Protein AF-A0A099NRC2-F1 (afdb_monomer_lite)

InterPro domains:
  IPR051383 Cytochrome c oxidase assembly protein COX19 [PTHR21107] (2-76)

Organism: Pichia kudriavzevii (NCBI:txid4909)

Sequence (79 aa):
MSANPGNSIKALRTTPPERGSFPLDHYGDCKEQMTKYMRCLKIVAKSYLKCRMDNDLMDKVDWRDLGLPTDEEEDRLKK

Structure (mmCIF, N/CA/C/O backbone):
data_AF-A0A099NRC2-F1
#
_entry.id   AF-A0A099NRC2-F1
#
loop_
_atom_site.group_PDB
_atom_site.id
_atom_site.type_symbol
_atom_site.label_atom_id
_atom_site.label_alt_id
_atom_site.label_comp_id
_atom_site.label_asym_id
_atom_site.label_entity_id
_atom_site.label_seq_id
_atom_site.pdbx_PDB_ins_code
_atom_site.Cartn_x
_atom_site.Cartn_y
_atom_site.Cartn_z
_atom_site.occupancy
_atom_site.B_iso_or_equiv
_atom_site.auth_seq_id
_atom_site.auth_comp_id
_atom_site.auth_asym_id
_atom_site.auth_atom_id
_atom_site.pdbx_PDB_model_num
ATOM 1 N N . MET A 1 1 ? -11.249 50.779 -29.450 1.00 50.44 1 MET A N 1
ATOM 2 C CA . MET A 1 1 ? -10.173 50.926 -30.454 1.00 50.44 1 MET A CA 1
ATOM 3 C C . MET A 1 1 ? -8.901 50.458 -29.754 1.00 50.44 1 MET A C 1
ATOM 5 O O . MET A 1 1 ? -8.555 51.064 -28.759 1.00 50.44 1 MET A O 1
ATOM 9 N N . SER A 1 2 ? -8.315 49.299 -30.026 1.00 44.84 2 SER A N 1
ATOM 10 C CA . SER A 1 2 ? -7.877 48.833 -31.339 1.00 44.84 2 SER A CA 1
ATOM 11 C C . SER A 1 2 ? -8.003 47.317 -31.454 1.00 44.84 2 SER A C 1
ATOM 13 O O . SER A 1 2 ? -7.606 46.576 -30.558 1.00 44.84 2 SER A O 1
ATOM 15 N N . ALA A 1 3 ? -8.563 46.877 -32.575 1.00 48.06 3 ALA A N 1
ATOM 16 C CA . ALA A 1 3 ? -8.481 45.502 -33.029 1.00 48.06 3 ALA A CA 1
ATOM 17 C C . ALA A 1 3 ? -7.044 45.205 -33.481 1.00 48.06 3 ALA A C 1
ATOM 19 O O . ALA A 1 3 ? -6.449 46.029 -34.171 1.00 48.06 3 ALA A O 1
ATOM 20 N N . ASN A 1 4 ? -6.525 44.021 -33.151 1.00 55.59 4 ASN A N 1
ATOM 21 C CA . ASN A 1 4 ? -5.457 43.401 -33.931 1.00 55.59 4 ASN A CA 1
ATOM 22 C C . ASN A 1 4 ? -5.989 42.076 -34.510 1.00 55.59 4 ASN A C 1
ATOM 24 O O . ASN A 1 4 ? -6.300 41.161 -33.744 1.00 55.59 4 ASN A O 1
ATOM 28 N N . PRO A 1 5 ? -6.158 41.986 -35.842 1.00 56.00 5 PRO A N 1
ATOM 29 C CA . PRO A 1 5 ? -6.676 40.817 -36.532 1.00 56.00 5 PRO A CA 1
ATOM 30 C C . PRO A 1 5 ? -5.526 39.842 -36.800 1.00 56.00 5 PRO A C 1
ATOM 32 O O . PRO A 1 5 ? -4.546 40.171 -37.459 1.00 56.00 5 PRO A O 1
ATOM 35 N N . GLY A 1 6 ? -5.638 38.629 -36.273 1.00 49.81 6 GLY A N 1
ATOM 36 C CA . GLY A 1 6 ? -4.599 37.610 -36.416 1.00 49.81 6 GLY A CA 1
ATOM 37 C C . GLY A 1 6 ? -5.070 36.252 -35.926 1.00 49.81 6 GLY A C 1
ATOM 38 O O . GLY A 1 6 ? -4.351 35.556 -35.219 1.00 49.81 6 GLY A O 1
ATOM 39 N N . ASN A 1 7 ? -6.314 35.908 -36.262 1.00 60.38 7 ASN A N 1
ATOM 40 C CA . ASN A 1 7 ? -6.909 34.601 -36.030 1.00 60.38 7 ASN A CA 1
ATOM 41 C C . ASN A 1 7 ? -6.220 33.548 -36.914 1.00 60.38 7 ASN A C 1
ATOM 43 O O . ASN A 1 7 ? -6.717 33.165 -37.966 1.00 60.38 7 ASN A O 1
ATOM 47 N N . SER A 1 8 ? -5.054 33.091 -36.474 1.00 56.59 8 SER A N 1
ATOM 48 C CA . SER A 1 8 ? -4.525 31.776 -36.803 1.00 56.59 8 SER A CA 1
ATOM 49 C C . SER A 1 8 ? -4.513 31.000 -35.495 1.00 56.59 8 SER A C 1
ATOM 51 O O . SER A 1 8 ? -3.475 30.870 -34.842 1.00 56.59 8 SER A O 1
ATOM 53 N N . ILE A 1 9 ? -5.668 30.441 -35.126 1.00 58.59 9 ILE A N 1
ATOM 54 C CA . ILE A 1 9 ? -5.706 29.223 -34.316 1.00 58.59 9 ILE A CA 1
ATOM 55 C C . ILE A 1 9 ? -5.061 28.131 -35.182 1.00 58.59 9 ILE A C 1
ATOM 57 O O . ILE A 1 9 ? -5.718 27.250 -35.727 1.00 58.59 9 ILE A O 1
ATOM 61 N N . LYS A 1 10 ? -3.729 28.172 -35.319 1.00 51.72 10 LYS A N 1
ATOM 62 C CA . LYS A 1 10 ? -2.989 26.923 -35.311 1.00 51.72 10 LYS A CA 1
ATOM 63 C C . LYS A 1 10 ? -3.340 26.382 -33.950 1.00 51.72 10 LYS A C 1
ATOM 65 O O . LYS A 1 10 ? -2.907 26.950 -32.950 1.00 51.72 10 LYS A O 1
ATOM 70 N N . ALA A 1 11 ? -4.209 25.376 -33.930 1.00 55.53 11 ALA A N 1
ATOM 71 C CA . ALA A 1 11 ? -4.305 24.468 -32.814 1.00 55.53 11 ALA A CA 1
ATOM 72 C C . ALA A 1 11 ? -2.862 24.232 -32.383 1.00 55.53 11 ALA A C 1
ATOM 74 O O . ALA A 1 11 ? -2.087 23.610 -33.117 1.00 55.53 11 ALA A O 1
ATOM 75 N N . LEU A 1 12 ? -2.463 24.865 -31.278 1.00 56.34 12 LEU A N 1
ATOM 76 C CA . LEU A 1 12 ? -1.193 24.603 -30.651 1.00 56.34 12 LEU A CA 1
ATOM 77 C C . LEU A 1 12 ? -1.433 23.205 -30.114 1.00 56.34 12 LEU A C 1
ATOM 79 O O . LEU A 1 12 ? -1.927 23.025 -29.006 1.00 56.34 12 LEU A O 1
ATOM 83 N N . ARG A 1 13 ? -1.261 22.214 -30.995 1.00 57.44 13 ARG A N 1
ATOM 84 C CA . ARG A 1 13 ? -1.136 20.822 -30.639 1.00 57.44 13 ARG A CA 1
ATOM 85 C C . ARG A 1 13 ? 0.021 20.888 -29.677 1.00 57.44 13 ARG A C 1
ATOM 87 O O . ARG A 1 13 ? 1.162 21.042 -30.104 1.00 57.44 13 ARG A O 1
ATOM 94 N N . THR A 1 14 ? -0.303 20.937 -28.393 1.00 56.59 14 THR A N 1
ATOM 95 C CA . THR A 1 14 ? 0.655 20.746 -27.333 1.00 56.59 14 THR A CA 1
ATOM 96 C C . THR A 1 14 ? 1.280 19.416 -27.703 1.00 56.59 14 THR A C 1
ATOM 98 O O . THR A 1 14 ? 0.631 18.375 -27.642 1.00 56.59 14 THR A O 1
ATOM 101 N N . THR A 1 15 ? 2.475 19.452 -28.291 1.00 59.97 15 THR A N 1
ATOM 102 C CA . THR A 1 15 ? 3.261 18.246 -28.484 1.00 59.97 15 THR A CA 1
ATOM 103 C C . THR A 1 15 ? 3.371 17.668 -27.083 1.00 59.97 15 THR A C 1
ATOM 105 O O . THR A 1 15 ? 3.846 18.387 -26.196 1.00 59.97 15 THR A O 1
ATOM 108 N N . PRO A 1 16 ? 2.812 16.471 -26.832 1.00 60.44 16 PRO A N 1
ATOM 109 C CA . PRO A 1 16 ? 2.824 15.891 -25.501 1.00 60.44 16 PRO A CA 1
ATOM 110 C C . PRO A 1 16 ? 4.254 15.934 -24.925 1.00 60.44 16 PRO A C 1
ATOM 112 O O . PRO A 1 16 ? 5.206 15.823 -25.698 1.00 60.44 16 PRO A O 1
ATOM 115 N N . PRO A 1 17 ? 4.412 16.200 -23.616 1.00 58.56 17 PRO A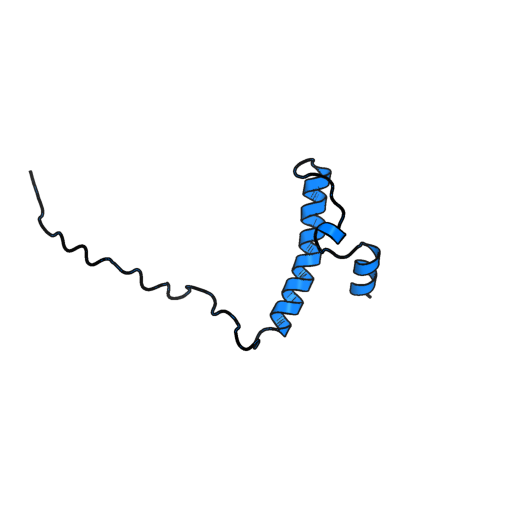 N 1
ATOM 116 C CA . PRO A 1 17 ? 5.579 16.912 -23.086 1.00 58.56 17 PRO A CA 1
ATOM 117 C C . PRO A 1 17 ? 6.921 16.191 -23.279 1.00 58.56 17 PRO A C 1
ATOM 119 O O . PRO A 1 17 ? 6.962 14.969 -23.353 1.00 58.56 17 PRO A O 1
ATOM 122 N N . GLU A 1 18 ? 8.039 16.926 -23.176 1.00 57.06 18 GLU A N 1
ATOM 123 C CA . GLU A 1 18 ? 9.401 16.354 -23.054 1.00 57.06 18 GLU A CA 1
ATOM 124 C C . GLU A 1 18 ? 9.586 15.421 -21.835 1.00 57.06 18 GLU A C 1
ATOM 126 O O . GLU A 1 18 ? 10.616 14.769 -21.682 1.00 57.06 18 GLU A O 1
ATOM 131 N N . ARG A 1 19 ? 8.578 15.332 -20.958 1.00 57.00 19 ARG A N 1
ATOM 132 C CA . ARG A 1 19 ? 8.453 14.343 -19.873 1.00 57.00 19 ARG A CA 1
ATOM 133 C C . ARG A 1 19 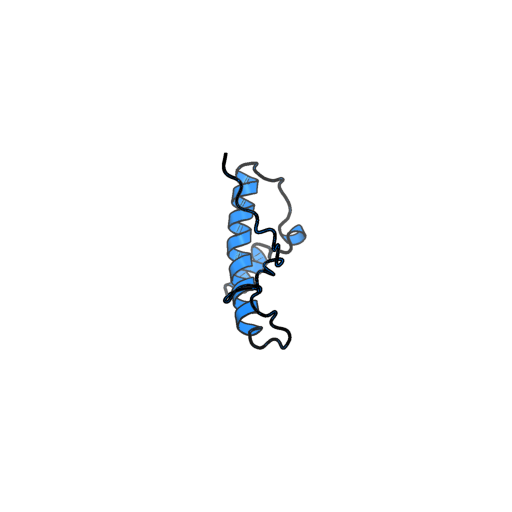? 7.033 13.757 -19.782 1.00 57.00 19 ARG A C 1
ATOM 135 O O . ARG A 1 19 ? 6.558 13.424 -18.700 1.00 57.00 19 ARG A O 1
ATOM 142 N N . GLY A 1 20 ? 6.319 13.723 -20.907 1.00 55.19 20 GLY A N 1
ATOM 143 C CA . GLY A 1 20 ? 4.933 13.278 -21.031 1.00 55.19 20 GLY A CA 1
ATOM 144 C C . GLY A 1 20 ? 4.806 11.784 -21.261 1.00 55.19 20 GLY A C 1
ATOM 145 O O . GLY A 1 20 ? 5.472 11.252 -22.138 1.00 55.19 20 GLY A O 1
ATOM 146 N N . SER A 1 21 ? 3.923 11.155 -20.473 1.00 62.25 21 SER A N 1
ATOM 147 C CA . SER A 1 21 ? 3.718 9.707 -20.340 1.00 62.25 21 SER A CA 1
ATOM 148 C C . SER A 1 21 ? 5.030 8.968 -20.119 1.00 62.25 21 SER A C 1
ATOM 150 O O . SER A 1 21 ? 5.761 8.707 -21.069 1.00 62.25 21 SER A O 1
ATOM 152 N N . PHE A 1 22 ? 5.318 8.605 -18.864 1.00 60.00 22 PHE A N 1
ATOM 153 C CA . PHE A 1 22 ? 6.291 7.545 -18.606 1.00 60.00 22 PHE A CA 1
ATOM 154 C C . PHE A 1 22 ? 5.961 6.415 -19.587 1.00 60.00 22 PHE A C 1
ATOM 156 O O . PHE A 1 22 ? 4.808 5.962 -19.563 1.00 60.00 22 PHE A O 1
ATOM 163 N N . PRO A 1 23 ? 6.869 6.057 -20.514 1.00 76.56 23 PRO A N 1
ATOM 164 C CA . PRO A 1 23 ? 6.591 4.998 -21.463 1.00 76.56 23 PRO A CA 1
ATOM 165 C C . PRO A 1 23 ? 6.104 3.802 -20.660 1.00 76.56 23 PRO A C 1
ATOM 167 O O . PRO A 1 23 ? 6.742 3.422 -19.675 1.00 76.56 23 PRO A O 1
ATOM 170 N N . LEU A 1 24 ? 4.925 3.285 -21.005 1.00 78.25 24 LEU A N 1
ATOM 171 C CA . LEU A 1 24 ? 4.447 2.067 -20.371 1.00 78.25 24 LEU A CA 1
ATOM 172 C C . LEU A 1 24 ? 5.530 1.007 -20.600 1.00 78.25 24 LEU A C 1
ATOM 174 O O . LEU A 1 24 ? 6.040 0.865 -21.712 1.00 78.25 24 LEU A O 1
ATOM 178 N N . ASP A 1 25 ? 5.921 0.307 -19.540 1.00 87.06 25 ASP A N 1
ATOM 179 C CA . ASP A 1 25 ? 6.932 -0.746 -19.616 1.00 87.06 25 ASP A CA 1
ATOM 180 C C . ASP A 1 25 ? 6.320 -1.989 -20.282 1.00 87.06 25 ASP A C 1
ATOM 182 O O . ASP A 1 25 ? 5.937 -2.954 -19.624 1.00 87.06 25 ASP A O 1
ATOM 186 N N . HIS A 1 26 ? 6.133 -1.918 -21.603 1.00 89.12 26 HIS A N 1
ATOM 187 C CA . HIS A 1 26 ? 5.460 -2.953 -22.392 1.00 89.12 26 HIS A CA 1
ATOM 188 C C . HIS A 1 26 ? 6.237 -4.274 -22.392 1.00 89.12 26 HIS A C 1
ATOM 190 O O . HIS A 1 26 ? 5.621 -5.340 -22.377 1.00 89.12 26 HIS A O 1
ATOM 196 N N . TYR A 1 27 ? 7.571 -4.207 -22.419 1.00 90.62 27 TYR A N 1
ATOM 197 C CA . TYR A 1 27 ? 8.442 -5.384 -22.465 1.00 90.62 27 TYR A CA 1
ATOM 198 C C . TYR A 1 27 ? 8.857 -5.878 -21.073 1.00 90.62 27 TYR A C 1
ATOM 200 O O . TYR A 1 27 ? 9.363 -6.992 -20.948 1.00 90.62 27 TYR A O 1
ATOM 208 N N . GLY A 1 28 ? 8.564 -5.112 -20.018 1.00 91.94 28 GLY A N 1
ATOM 209 C CA . GLY A 1 28 ? 8.826 -5.508 -18.640 1.00 91.94 28 GLY A CA 1
ATOM 210 C C . GLY A 1 28 ? 10.287 -5.345 -18.222 1.00 91.94 28 GLY A C 1
ATOM 211 O O . GLY A 1 28 ? 10.729 -6.057 -17.318 1.00 91.94 28 GLY A O 1
ATOM 212 N N . ASP A 1 29 ? 11.029 -4.429 -18.847 1.00 93.06 29 ASP A N 1
ATOM 213 C CA . ASP A 1 29 ? 12.445 -4.171 -18.559 1.00 93.06 29 A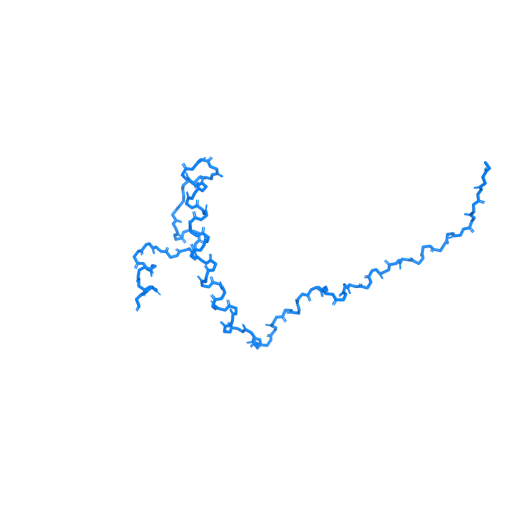SP A CA 1
ATOM 214 C C . ASP A 1 29 ? 12.650 -3.709 -17.104 1.00 93.06 29 ASP A C 1
ATOM 216 O O . ASP A 1 29 ? 13.677 -3.986 -16.485 1.00 93.06 29 ASP A O 1
ATOM 220 N N . CYS A 1 30 ? 11.644 -3.046 -16.524 1.00 91.75 30 CYS A N 1
ATOM 221 C CA . CYS A 1 30 ? 11.639 -2.546 -15.150 1.00 91.75 30 CYS A CA 1
ATOM 222 C C . CYS A 1 30 ? 10.764 -3.390 -14.207 1.00 91.75 30 CYS A C 1
ATOM 224 O O . CYS A 1 30 ? 10.444 -2.952 -13.095 1.00 91.75 30 CYS A O 1
ATOM 226 N N . LYS A 1 31 ? 10.349 -4.600 -14.608 1.00 93.19 31 LYS A N 1
ATOM 227 C CA . LYS A 1 31 ? 9.407 -5.435 -13.839 1.00 93.19 31 LYS A CA 1
ATOM 228 C C . LYS A 1 31 ? 9.897 -5.753 -12.424 1.00 93.19 31 LYS A C 1
ATOM 230 O O . LYS A 1 31 ? 9.094 -5.813 -11.487 1.00 93.19 31 LYS A O 1
ATOM 235 N N . GLU A 1 32 ? 11.201 -5.946 -12.238 1.00 95.12 32 GLU A N 1
ATOM 236 C CA . GLU A 1 32 ? 11.780 -6.232 -10.922 1.00 95.12 32 GLU A CA 1
ATOM 237 C C . GLU A 1 32 ? 11.643 -5.025 -9.980 1.00 95.12 32 GLU A C 1
ATOM 239 O O . GLU A 1 32 ? 11.172 -5.157 -8.846 1.00 95.12 32 GLU A O 1
ATOM 244 N N . GLN A 1 33 ? 11.994 -3.833 -10.463 1.00 94.38 33 GLN A N 1
ATOM 245 C CA . GLN A 1 33 ? 11.890 -2.574 -9.732 1.00 94.38 33 GLN A CA 1
ATOM 246 C C . GLN A 1 33 ? 10.425 -2.231 -9.460 1.00 94.38 33 GLN A C 1
ATOM 248 O O . GLN A 1 33 ? 10.090 -1.880 -8.330 1.00 94.38 33 GLN A O 1
ATOM 253 N N . MET A 1 34 ? 9.541 -2.422 -10.446 1.00 92.50 34 MET A N 1
ATOM 254 C CA . MET A 1 34 ? 8.092 -2.285 -10.281 1.00 92.50 34 MET A CA 1
ATOM 255 C C . MET A 1 34 ? 7.592 -3.187 -9.149 1.00 92.50 34 MET A C 1
ATOM 257 O O . MET A 1 34 ? 6.877 -2.733 -8.261 1.00 92.50 34 MET A O 1
ATOM 261 N N . THR A 1 35 ? 8.005 -4.456 -9.124 1.00 91.56 35 THR A N 1
ATOM 262 C CA . THR A 1 35 ? 7.577 -5.411 -8.091 1.00 91.56 35 THR A CA 1
ATOM 263 C C . THR A 1 35 ? 8.073 -5.003 -6.702 1.00 91.56 35 THR A C 1
ATOM 2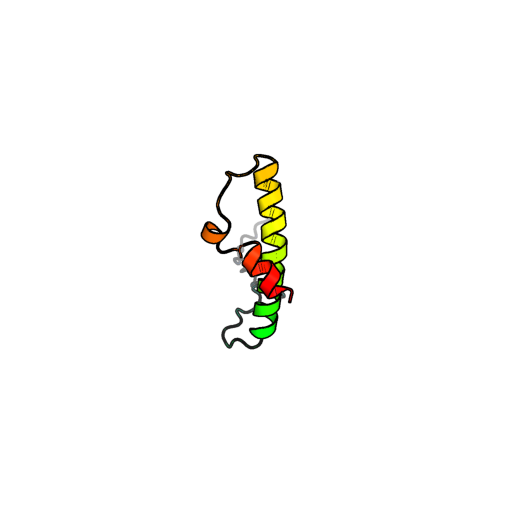65 O O . THR A 1 35 ? 7.306 -5.051 -5.736 1.00 91.56 35 THR A O 1
ATOM 268 N N . LYS A 1 36 ? 9.331 -4.555 -6.587 1.00 92.31 36 LYS A N 1
ATOM 269 C CA . LYS A 1 36 ? 9.893 -4.022 -5.333 1.00 92.31 36 LYS A CA 1
ATOM 270 C C . LYS A 1 36 ? 9.130 -2.783 -4.859 1.00 92.31 36 LYS A C 1
ATOM 272 O O . LYS A 1 36 ? 8.768 -2.700 -3.687 1.00 92.31 36 LYS A O 1
ATOM 277 N N . TYR A 1 37 ? 8.835 -1.859 -5.771 1.00 92.00 37 TYR A N 1
ATOM 278 C CA . TYR A 1 37 ? 8.079 -0.645 -5.479 1.00 92.00 37 TYR A CA 1
ATOM 279 C C . TYR A 1 37 ? 6.650 -0.954 -5.022 1.00 92.00 37 TYR A C 1
ATOM 281 O O . TYR A 1 37 ? 6.225 -0.484 -3.970 1.00 92.00 37 TYR A O 1
ATOM 289 N N . MET A 1 38 ? 5.935 -1.820 -5.742 1.00 89.12 38 MET A N 1
ATOM 290 C CA . MET A 1 38 ? 4.579 -2.232 -5.373 1.00 89.12 38 MET A CA 1
ATOM 291 C C . MET A 1 38 ? 4.546 -2.955 -4.023 1.00 89.12 38 MET A C 1
ATOM 293 O O . MET A 1 38 ? 3.616 -2.757 -3.244 1.00 89.12 38 MET A O 1
ATOM 297 N N . ARG A 1 39 ? 5.569 -3.758 -3.700 1.00 87.62 39 ARG A N 1
ATOM 298 C CA . ARG A 1 39 ? 5.703 -4.368 -2.369 1.00 87.62 39 ARG A CA 1
ATOM 299 C C . ARG A 1 39 ? 5.863 -3.306 -1.279 1.00 87.62 39 ARG A C 1
ATOM 301 O O . ARG A 1 39 ? 5.200 -3.404 -0.253 1.00 87.62 39 ARG A O 1
ATOM 308 N N . CYS A 1 40 ? 6.688 -2.286 -1.516 1.00 88.81 40 CYS A N 1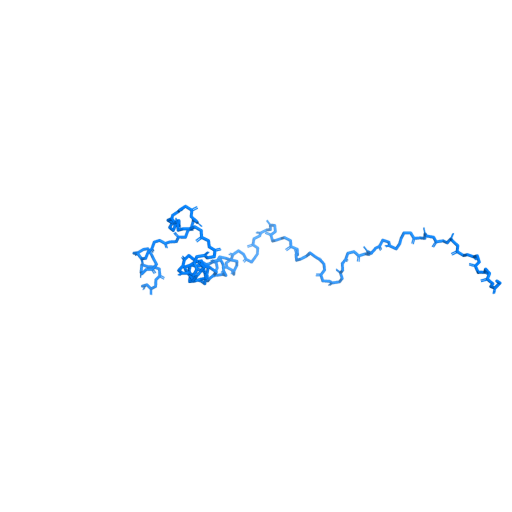
ATOM 309 C CA . CYS A 1 40 ? 6.854 -1.157 -0.600 1.00 88.81 40 CYS A CA 1
ATOM 310 C C . CYS A 1 40 ? 5.536 -0.391 -0.397 1.00 88.81 40 CYS A C 1
ATOM 312 O O . CYS A 1 40 ? 5.123 -0.150 0.738 1.00 88.81 40 CYS A O 1
ATOM 314 N N . LEU A 1 41 ? 4.821 -0.090 -1.486 1.00 89.50 41 LEU A N 1
ATOM 315 C CA . LEU A 1 41 ? 3.539 0.611 -1.422 1.00 89.50 41 LEU A CA 1
ATOM 316 C C . LEU A 1 41 ? 2.500 -0.126 -0.579 1.00 89.50 41 LEU A C 1
ATOM 318 O O . LEU A 1 41 ? 1.766 0.531 0.148 1.00 89.50 41 LEU A O 1
ATOM 322 N N . LYS A 1 42 ? 2.448 -1.464 -0.621 1.00 87.12 42 LYS A N 1
ATOM 323 C CA . LYS A 1 42 ? 1.508 -2.239 0.209 1.00 87.12 42 LYS A CA 1
ATOM 324 C C . LYS A 1 42 ? 1.708 -1.997 1.709 1.00 87.12 42 LYS A C 1
ATOM 326 O O . LYS A 1 42 ? 0.724 -1.902 2.435 1.00 87.12 42 LYS A O 1
ATOM 331 N N . ILE A 1 43 ? 2.957 -1.846 2.156 1.00 84.12 43 ILE A N 1
ATOM 332 C CA . ILE A 1 43 ? 3.289 -1.571 3.564 1.00 84.12 43 ILE A CA 1
ATOM 333 C C . ILE A 1 43 ? 2.769 -0.183 3.957 1.00 84.12 43 ILE A C 1
ATOM 335 O O . ILE A 1 43 ? 2.068 -0.023 4.956 1.00 84.12 43 ILE A O 1
ATOM 339 N N . VAL A 1 44 ? 3.062 0.826 3.132 1.00 87.81 44 VAL A N 1
ATOM 340 C CA . VAL A 1 44 ? 2.653 2.210 3.408 1.00 87.81 44 VAL A CA 1
ATOM 341 C C . VAL A 1 44 ? 1.132 2.357 3.325 1.00 87.81 44 VAL A C 1
ATOM 343 O O . VAL A 1 44 ? 0.524 2.954 4.214 1.00 87.81 44 VAL A O 1
ATOM 346 N N . ALA A 1 45 ? 0.504 1.757 2.311 1.00 92.50 45 ALA A N 1
ATOM 347 C CA . ALA A 1 45 ? -0.937 1.804 2.084 1.00 92.50 45 ALA A CA 1
ATOM 348 C C . ALA A 1 45 ? -1.723 1.262 3.279 1.00 92.50 45 ALA A C 1
ATOM 350 O O . ALA A 1 45 ? -2.703 1.880 3.686 1.00 92.50 45 ALA A O 1
ATOM 351 N N . LYS A 1 46 ? -1.270 0.161 3.888 1.00 91.69 46 LYS A N 1
ATOM 352 C CA . LYS A 1 46 ? -1.934 -0.416 5.060 1.00 91.69 46 LYS A CA 1
ATOM 353 C C . LYS A 1 46 ? -1.949 0.549 6.243 1.00 91.69 46 LYS A C 1
ATOM 355 O O . LYS A 1 46 ? -3.004 0.792 6.819 1.00 91.69 46 LYS A O 1
ATOM 360 N N . SER A 1 47 ? -0.807 1.167 6.557 1.00 91.88 47 SER A N 1
ATOM 361 C CA . SER A 1 47 ? -0.723 2.157 7.643 1.00 91.88 47 SER A CA 1
ATOM 362 C C . SER A 1 47 ? -1.583 3.400 7.376 1.00 91.88 47 SER A C 1
ATOM 364 O O . SER A 1 47 ? -2.270 3.892 8.271 1.00 91.88 47 SER A O 1
ATOM 366 N N . TYR A 1 48 ? -1.611 3.864 6.125 1.00 95.00 48 TYR A N 1
ATOM 367 C CA . TYR A 1 48 ? -2.414 5.005 5.703 1.00 95.00 48 TYR A CA 1
ATOM 368 C C . TYR A 1 48 ? -3.919 4.724 5.801 1.00 95.00 48 TYR A C 1
ATOM 370 O O . TYR A 1 48 ? -4.661 5.519 6.377 1.00 95.00 48 TYR A O 1
ATOM 378 N N . LEU A 1 49 ? -4.374 3.584 5.278 1.00 95.31 49 LEU A N 1
ATOM 379 C CA . LEU A 1 49 ? -5.786 3.204 5.320 1.00 95.31 49 LEU A CA 1
ATOM 380 C C . LEU A 1 49 ? -6.242 2.906 6.748 1.00 95.31 49 LEU A C 1
ATOM 382 O O . LEU A 1 49 ? -7.331 3.329 7.124 1.00 95.31 49 LEU A O 1
ATOM 386 N N . LYS A 1 50 ? -5.386 2.289 7.572 1.00 94.62 50 LYS A N 1
ATOM 387 C CA . LYS A 1 50 ? -5.650 2.118 9.006 1.00 94.62 50 LYS A CA 1
ATOM 388 C C . LYS A 1 50 ? -5.905 3.457 9.687 1.00 94.62 50 LYS A C 1
ATOM 390 O O . LYS A 1 50 ? -6.930 3.623 10.330 1.00 94.62 50 LYS A O 1
ATOM 395 N N . CYS A 1 51 ? -5.022 4.433 9.472 1.00 97.00 51 CYS A N 1
ATOM 396 C CA . CYS A 1 51 ? -5.186 5.777 10.018 1.00 97.00 51 CYS A CA 1
ATOM 397 C C . CYS A 1 51 ? -6.530 6.401 9.608 1.00 97.00 51 CYS A C 1
ATOM 399 O O . CYS A 1 51 ? -7.222 6.976 10.443 1.00 97.00 51 CYS A O 1
ATOM 401 N N . ARG A 1 52 ? -6.945 6.245 8.345 1.00 98.06 52 ARG A N 1
ATOM 402 C CA . ARG A 1 52 ? -8.250 6.746 7.889 1.00 98.06 52 ARG A CA 1
ATOM 403 C C . ARG A 1 52 ? -9.423 6.050 8.577 1.00 98.06 52 ARG A C 1
ATOM 405 O O . ARG A 1 52 ? -10.361 6.739 8.956 1.00 98.06 52 ARG A O 1
ATOM 412 N N . MET A 1 53 ? -9.360 4.732 8.749 1.00 96.88 53 MET A N 1
ATOM 413 C CA . MET A 1 53 ? -10.397 3.956 9.440 1.00 96.88 53 MET A CA 1
ATOM 414 C C . MET A 1 53 ? -10.470 4.271 10.940 1.00 96.88 53 MET A C 1
ATOM 416 O O . MET A 1 53 ? -11.555 4.286 11.511 1.00 96.88 53 MET A O 1
ATOM 420 N N . ASP A 1 54 ? -9.329 4.539 11.578 1.00 97.50 54 ASP A N 1
ATOM 421 C CA . ASP A 1 54 ? -9.249 4.870 13.006 1.00 97.50 54 ASP A CA 1
ATOM 422 C C . ASP A 1 54 ? -9.739 6.298 13.310 1.00 97.50 54 ASP A C 1
ATOM 424 O O . ASP A 1 54 ? -10.138 6.581 14.435 1.00 97.50 54 ASP A O 1
ATOM 428 N N . ASN A 1 55 ? -9.714 7.191 12.314 1.00 98.00 55 ASN A N 1
ATOM 429 C CA . ASN A 1 55 ? -10.181 8.580 12.420 1.00 98.00 55 ASN A CA 1
ATOM 430 C C . ASN A 1 55 ? -11.548 8.805 11.748 1.00 98.00 55 ASN A C 1
ATOM 432 O O . ASN A 1 55 ? -11.887 9.944 11.430 1.00 98.00 55 ASN A O 1
ATOM 436 N N . ASP A 1 56 ? -12.296 7.734 11.468 1.00 96.69 56 ASP A N 1
ATOM 437 C CA . ASP A 1 56 ? -13.624 7.786 10.839 1.00 96.69 56 ASP A CA 1
ATOM 438 C C . ASP A 1 56 ? -13.653 8.555 9.491 1.00 96.69 56 ASP A C 1
ATOM 440 O O . ASP A 1 56 ? -14.662 9.130 9.087 1.00 96.69 56 ASP A O 1
ATOM 444 N N . LEU A 1 57 ? -12.533 8.554 8.755 1.00 97.12 57 LEU A N 1
ATOM 445 C CA . LEU A 1 57 ? -12.396 9.131 7.405 1.00 97.12 57 LEU A CA 1
ATOM 446 C C . LEU A 1 57 ? -12.679 8.108 6.288 1.00 97.12 57 LEU A C 1
ATOM 448 O O . LEU A 1 57 ? -12.479 8.413 5.101 1.00 97.12 57 LEU A O 1
ATOM 452 N N . MET A 1 58 ? -13.028 6.876 6.671 1.00 94.31 58 MET A N 1
ATOM 453 C CA . MET A 1 58 ? -13.377 5.739 5.819 1.00 94.31 58 MET A CA 1
ATOM 454 C C . MET A 1 58 ? -14.049 4.641 6.660 1.00 94.31 58 MET A C 1
ATOM 456 O O . MET A 1 58 ? -13.682 4.457 7.820 1.00 94.31 58 MET A O 1
ATOM 460 N N . ASP A 1 59 ? -14.970 3.882 6.061 1.00 95.69 59 ASP A N 1
ATOM 461 C CA . ASP A 1 59 ? -15.564 2.701 6.694 1.00 95.69 59 ASP A CA 1
ATOM 462 C C . ASP A 1 59 ? -14.513 1.633 7.014 1.00 95.69 59 ASP A C 1
ATOM 464 O O . ASP A 1 59 ? -13.543 1.434 6.276 1.00 95.69 59 ASP A O 1
ATOM 468 N N . LYS A 1 60 ? -14.730 0.912 8.115 1.00 95.00 60 LYS A N 1
ATOM 469 C CA . LYS A 1 60 ? -13.868 -0.201 8.514 1.00 95.00 60 LYS A CA 1
ATOM 470 C C . LYS A 1 60 ? -14.107 -1.385 7.589 1.00 95.00 60 LYS A C 1
ATOM 472 O O . LYS A 1 60 ? -15.208 -1.927 7.546 1.00 95.00 60 LYS A O 1
ATOM 477 N N . VAL A 1 61 ? -13.063 -1.779 6.874 1.00 94.19 61 VAL A N 1
ATOM 478 C CA . VAL A 1 61 ? -13.079 -2.876 5.904 1.00 94.19 61 VAL A CA 1
ATOM 479 C C . VAL A 1 61 ? -11.926 -3.833 6.173 1.00 94.19 61 VAL A C 1
ATOM 481 O O . VAL A 1 61 ? -10.873 -3.433 6.677 1.00 94.19 61 VAL A O 1
ATOM 484 N N . ASP A 1 62 ? -12.118 -5.104 5.831 1.00 94.00 62 ASP A N 1
ATOM 485 C CA . ASP A 1 62 ? -11.085 -6.116 6.004 1.00 94.00 62 ASP A CA 1
ATOM 486 C C . ASP A 1 62 ? -9.926 -5.917 5.019 1.00 94.00 62 ASP A C 1
ATOM 488 O O . ASP A 1 62 ? -10.103 -5.571 3.848 1.00 94.00 62 ASP A O 1
ATOM 492 N N . TRP A 1 63 ? -8.702 -6.206 5.472 1.00 93.12 63 TRP A N 1
ATOM 493 C CA . TRP A 1 63 ? -7.496 -6.045 4.648 1.00 93.12 63 TR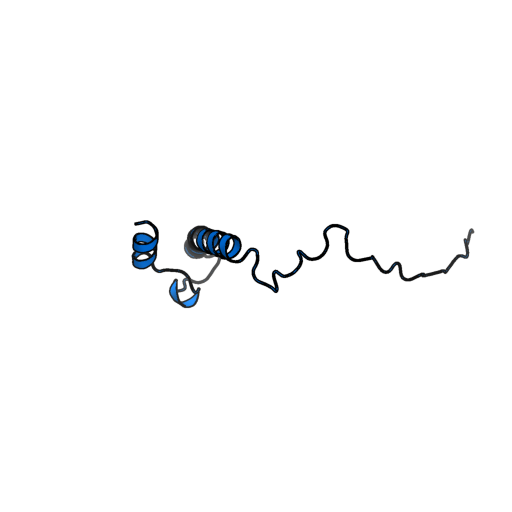P A CA 1
ATOM 494 C C . TRP A 1 63 ? -7.531 -6.863 3.354 1.00 93.12 63 TRP A C 1
ATOM 496 O O . TRP A 1 63 ? -6.986 -6.433 2.336 1.00 93.12 63 TRP A O 1
ATOM 506 N N . ARG A 1 64 ? -8.206 -8.017 3.380 1.00 91.19 64 ARG A N 1
ATOM 507 C CA . ARG A 1 64 ? -8.348 -8.913 2.226 1.00 91.19 64 ARG A CA 1
ATOM 508 C C . ARG A 1 64 ? -9.178 -8.288 1.108 1.00 91.19 64 ARG A C 1
ATOM 510 O O . ARG A 1 64 ? -8.794 -8.419 -0.052 1.00 91.19 64 ARG A O 1
ATOM 517 N N . ASP A 1 65 ? -10.236 -7.558 1.453 1.00 92.12 65 ASP A N 1
ATOM 518 C CA . ASP A 1 65 ? -11.104 -6.881 0.481 1.00 92.12 65 ASP A CA 1
ATOM 519 C C . ASP A 1 65 ? -10.374 -5.721 -0.207 1.00 92.12 65 ASP A C 1
ATOM 521 O O . ASP A 1 65 ? -10.624 -5.404 -1.368 1.00 92.12 65 ASP A O 1
ATOM 525 N N . LEU A 1 66 ? -9.395 -5.137 0.488 1.00 90.94 66 LEU A N 1
ATOM 526 C CA . LEU A 1 66 ? -8.484 -4.125 -0.046 1.00 90.94 66 LEU A CA 1
ATOM 527 C C . LEU A 1 66 ? -7.294 -4.716 -0.824 1.00 90.94 66 LEU A C 1
ATOM 529 O O . LEU A 1 66 ? -6.445 -3.967 -1.313 1.00 90.94 66 LEU A O 1
ATOM 533 N N . GLY A 1 67 ? -7.185 -6.046 -0.928 1.00 89.75 67 GLY A N 1
ATOM 534 C CA . GLY A 1 67 ? -6.051 -6.719 -1.569 1.00 89.75 67 GLY A CA 1
ATOM 535 C C . GLY A 1 67 ? -4.715 -6.518 -0.838 1.00 89.75 67 GLY A C 1
ATOM 536 O O . GLY A 1 67 ? -3.643 -6.620 -1.452 1.00 89.75 67 GLY A O 1
ATOM 537 N N . LEU A 1 68 ? -4.766 -6.207 0.461 1.00 90.94 68 LEU A N 1
ATOM 538 C CA . LEU A 1 68 ? -3.607 -6.004 1.327 1.00 90.94 68 LEU A CA 1
ATOM 539 C C . LEU A 1 68 ? -3.334 -7.252 2.182 1.00 90.94 68 LEU A C 1
ATOM 541 O O . LEU A 1 68 ? -4.267 -7.958 2.564 1.00 90.94 68 LEU A O 1
ATOM 545 N N . PRO A 1 69 ? -2.055 -7.540 2.492 1.00 87.88 69 PRO A N 1
ATOM 546 C CA . PRO A 1 69 ? -1.701 -8.683 3.323 1.00 87.88 69 PRO A CA 1
ATOM 547 C C . PRO A 1 69 ? -2.248 -8.513 4.744 1.00 87.88 69 PRO A C 1
ATOM 549 O O . PRO A 1 69 ? -2.184 -7.427 5.337 1.00 87.88 69 PRO A O 1
ATOM 552 N N . THR A 1 70 ? -2.739 -9.612 5.307 1.00 87.62 70 THR A N 1
ATOM 553 C CA . THR A 1 70 ? -3.079 -9.691 6.732 1.00 87.62 70 THR A CA 1
ATOM 554 C C . THR A 1 70 ? -1.832 -9.501 7.597 1.00 87.62 70 THR A C 1
ATOM 556 O O . THR A 1 70 ? -0.706 -9.613 7.111 1.00 87.62 70 THR A O 1
ATOM 559 N N . ASP A 1 71 ? -2.012 -9.176 8.878 1.00 82.88 71 ASP A N 1
ATOM 560 C CA . ASP A 1 71 ? -0.887 -8.975 9.806 1.00 82.88 71 ASP A CA 1
ATOM 561 C C . ASP A 1 71 ? 0.024 -10.219 9.862 1.00 82.88 71 ASP A C 1
ATOM 563 O O . ASP A 1 71 ? 1.242 -10.103 9.751 1.00 82.88 71 ASP A O 1
ATOM 567 N N . GLU A 1 72 ? -0.566 -11.418 9.861 1.00 82.38 72 GLU A N 1
ATOM 568 C CA . GLU A 1 72 ? 0.167 -12.692 9.825 1.00 82.38 72 GLU A CA 1
ATOM 569 C C . GLU A 1 72 ? 0.993 -12.894 8.543 1.00 82.38 72 GLU A C 1
ATOM 571 O O . GLU A 1 72 ? 2.081 -13.472 8.571 1.00 82.38 72 GLU A O 1
ATOM 576 N N . GLU A 1 73 ? 0.472 -12.464 7.392 1.00 82.38 73 GLU A N 1
ATOM 577 C CA . GLU A 1 73 ? 1.168 -12.559 6.103 1.00 82.38 73 GLU A CA 1
ATOM 578 C C . GLU A 1 73 ? 2.275 -11.511 5.985 1.00 82.38 73 GLU A C 1
ATOM 580 O O . GLU A 1 73 ? 3.319 -11.766 5.383 1.00 82.38 73 GLU A O 1
ATOM 585 N N . GLU A 1 74 ? 2.065 -10.336 6.574 1.00 78.38 74 GLU A N 1
ATOM 586 C CA . GLU A 1 74 ? 3.052 -9.266 6.616 1.00 78.38 74 GLU A CA 1
ATOM 587 C C . GLU A 1 74 ? 4.276 -9.660 7.452 1.00 78.38 74 GLU A C 1
ATOM 589 O O . GLU A 1 74 ? 5.409 -9.413 7.033 1.00 78.38 74 GLU A O 1
ATOM 594 N N . ASP A 1 75 ? 4.072 -10.350 8.573 1.00 77.81 75 ASP A N 1
ATOM 595 C CA . ASP A 1 75 ? 5.165 -10.863 9.402 1.00 77.81 75 ASP A CA 1
ATOM 596 C C . ASP A 1 75 ? 5.987 -11.942 8.681 1.00 77.81 75 ASP A C 1
ATOM 598 O O . ASP A 1 75 ? 7.209 -12.004 8.829 1.00 77.81 75 ASP A O 1
ATOM 602 N N . ARG A 1 76 ? 5.354 -12.746 7.816 1.00 76.44 76 ARG A N 1
ATOM 603 C CA . ARG A 1 76 ? 6.063 -13.698 6.940 1.00 76.44 76 ARG A CA 1
ATOM 604 C C . ARG A 1 76 ? 6.868 -13.007 5.841 1.00 76.44 76 ARG A C 1
ATOM 606 O O . ARG A 1 76 ? 7.881 -13.549 5.425 1.00 76.44 76 ARG A O 1
ATOM 613 N N . LEU A 1 77 ? 6.424 -11.842 5.362 1.00 70.75 77 LEU A N 1
ATOM 614 C CA . LEU A 1 77 ? 7.121 -11.050 4.337 1.00 70.75 77 LEU A CA 1
ATOM 615 C C . LEU A 1 77 ? 8.337 -10.290 4.885 1.00 70.75 77 LEU A C 1
ATOM 617 O O . LEU A 1 77 ? 9.192 -9.874 4.102 1.00 70.75 77 LEU A O 1
ATOM 621 N N . LYS A 1 78 ? 8.388 -10.071 6.203 1.00 66.94 78 LYS A N 1
ATOM 622 C CA . LYS A 1 78 ? 9.495 -9.405 6.906 1.00 66.94 78 LYS A CA 1
ATOM 623 C C . LYS A 1 78 ? 10.571 -10.375 7.410 1.00 66.94 78 LYS A C 1
ATOM 625 O O . LYS A 1 78 ? 11.633 -9.906 7.815 1.00 66.94 78 LYS A O 1
ATOM 630 N N . LYS A 1 79 ? 10.290 -11.682 7.417 1.00 56.72 79 LYS A N 1
ATOM 631 C CA . LYS A 1 79 ? 11.223 -12.754 7.790 1.00 56.72 79 LYS A CA 1
ATOM 632 C C . LYS A 1 79 ? 12.101 -13.161 6.609 1.00 56.72 79 LYS A C 1
ATOM 634 O O . LYS A 1 79 ? 13.285 -13.464 6.869 1.00 56.72 79 LYS A O 1
#

pLDDT: mean 79.82, std 16.54, range [44.84, 98.06]

Foldseek 3Di:
DDDDDDPPPPVPPVPQDPPHDPPPPPVCPCVVVVVVVVVVVLVVVVVVVVVCCVVVVDPDDDCVVVVHDDPVVVVVVVD

Secondary structure (DSSP, 8-state):
--------------PPPTT-S----SS-TTHHHHHHHHHHHHHHHHHHHHHHHHTTSS----TTTTTPPPHHHHHHHH-

Radius of gyration: 23.62 Å; chains: 1; bounding box: 28×65×50 Å